Protein AF-A0AAD7DHT8-F1 (afdb_monomer_lite)

Secondary structure (DSSP, 8-state):
-PPP------SS-TT-SSPPPHHHHHHHHHHHHH-GGGT-TTEEEEEEEEE-SSEEEEEEEETTEEEEEEEEEETTTEEEEEETTS-EEEEE----

Structure (mmCIF, N/CA/C/O backbone):
data_AF-A0AAD7DHT8-F1
#
_entry.id   AF-A0AAD7DHT8-F1
#
loop_
_atom_site.group_PDB
_atom_site.id
_atom_site.type_symbol
_atom_site.label_atom_id
_atom_site.label_alt_id
_atom_site.label_comp_id
_atom_site.label_asym_id
_atom_site.label_entity_id
_atom_site.label_seq_id
_atom_site.pdbx_PDB_ins_code
_atom_site.Cartn_x
_atom_site.Cartn_y
_atom_site.Cartn_z
_atom_site.occupancy
_atom_site.B_iso_or_equiv
_atom_site.auth_seq_id
_atom_site.auth_comp_id
_atom_site.auth_asym_id
_atom_site.auth_atom_id
_atom_site.pdbx_PDB_model_num
ATOM 1 N N . MET A 1 1 ? -0.137 -23.507 -10.113 1.00 45.16 1 MET A N 1
ATOM 2 C CA . MET A 1 1 ? -1.368 -22.971 -9.493 1.00 45.16 1 MET A CA 1
ATOM 3 C C . MET A 1 1 ? -0.955 -21.846 -8.564 1.00 45.16 1 MET A C 1
ATOM 5 O O . MET A 1 1 ? -0.076 -22.076 -7.745 1.00 45.16 1 MET A O 1
ATOM 9 N N . GLY A 1 2 ? -1.491 -20.638 -8.742 1.00 66.50 2 GLY A N 1
ATOM 10 C CA . GLY A 1 2 ? -1.240 -19.529 -7.818 1.00 66.50 2 GLY A CA 1
ATOM 11 C C . GLY A 1 2 ? -2.079 -19.718 -6.559 1.00 66.50 2 GLY A C 1
ATOM 12 O O . GLY A 1 2 ? -3.285 -19.933 -6.659 1.00 66.50 2 GLY A O 1
ATOM 13 N N . HIS A 1 3 ? -1.449 -19.700 -5.389 1.00 81.69 3 HIS A N 1
ATOM 14 C CA . HIS A 1 3 ? -2.162 -19.729 -4.116 1.00 81.69 3 HIS A CA 1
ATOM 15 C C . HIS A 1 3 ? -2.526 -18.298 -3.716 1.00 81.69 3 HIS A C 1
ATOM 17 O O . HIS A 1 3 ? -1.682 -17.407 -3.794 1.00 81.69 3 HIS A O 1
ATOM 23 N N . SER A 1 4 ? -3.771 -18.086 -3.289 1.00 88.25 4 SER A N 1
ATOM 24 C CA . SER A 1 4 ? -4.202 -16.834 -2.664 1.00 88.25 4 SER A CA 1
ATOM 25 C C . SER A 1 4 ? -4.172 -16.999 -1.148 1.00 88.25 4 SER A C 1
ATOM 27 O O . SER A 1 4 ? -4.624 -18.022 -0.629 1.00 88.25 4 SER A O 1
ATOM 29 N N . PHE A 1 5 ? -3.632 -16.005 -0.446 1.00 93.69 5 PHE A N 1
ATOM 30 C CA . PHE A 1 5 ? -3.539 -15.988 1.010 1.00 93.69 5 PHE A CA 1
ATOM 31 C C . PHE A 1 5 ? -4.150 -14.699 1.547 1.00 93.69 5 PHE A C 1
ATOM 33 O O . PHE A 1 5 ? -3.913 -13.621 1.006 1.00 93.69 5 PHE A O 1
ATOM 40 N N . ALA A 1 6 ? -4.897 -14.810 2.643 1.00 94.56 6 ALA A N 1
ATOM 41 C CA . ALA A 1 6 ? -5.475 -13.677 3.349 1.00 94.56 6 ALA A CA 1
ATOM 42 C C . ALA A 1 6 ? -5.234 -13.824 4.853 1.00 94.56 6 ALA A C 1
ATOM 44 O O . ALA A 1 6 ? -5.281 -14.927 5.399 1.00 94.56 6 ALA A O 1
ATOM 45 N N . ILE A 1 7 ? -4.973 -12.703 5.521 1.00 94.94 7 ILE A N 1
ATOM 46 C CA . ILE A 1 7 ? -4.812 -12.633 6.972 1.00 94.94 7 ILE A CA 1
ATOM 47 C C . ILE A 1 7 ? -5.441 -11.343 7.490 1.00 94.94 7 ILE A C 1
ATOM 49 O O . ILE A 1 7 ? -5.306 -10.282 6.883 1.00 94.94 7 ILE A O 1
ATOM 53 N N . THR A 1 8 ? -6.096 -11.432 8.644 1.00 95.00 8 THR A N 1
ATOM 54 C CA . THR A 1 8 ? -6.701 -10.291 9.333 1.00 95.00 8 THR A CA 1
ATOM 55 C C . THR A 1 8 ? -6.178 -10.235 10.759 1.00 95.00 8 THR A C 1
ATOM 57 O O . THR A 1 8 ? -6.000 -11.266 11.408 1.00 95.00 8 THR A O 1
ATOM 60 N N . ARG A 1 9 ? -5.914 -9.024 11.257 1.00 94.06 9 ARG A N 1
ATOM 61 C CA . ARG A 1 9 ? -5.510 -8.779 12.645 1.00 94.06 9 ARG A CA 1
ATOM 62 C C . ARG A 1 9 ? -6.155 -7.492 13.164 1.00 94.06 9 ARG A C 1
ATOM 64 O O . ARG A 1 9 ? -6.313 -6.560 12.376 1.00 94.06 9 ARG A O 1
ATOM 71 N N . PRO A 1 10 ? -6.478 -7.404 14.468 1.00 95.06 10 PRO A 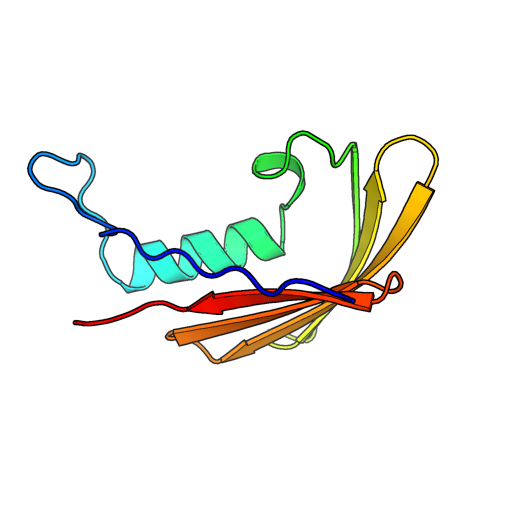N 1
ATOM 72 C CA . PRO A 1 10 ? -6.921 -6.152 15.070 1.00 95.06 10 PRO A CA 1
ATOM 73 C C . PRO A 1 10 ? -5.842 -5.076 14.935 1.00 95.06 10 PRO A C 1
ATOM 75 O O . PRO A 1 10 ? -4.675 -5.340 15.224 1.00 95.06 10 PRO A O 1
ATOM 78 N N . VAL A 1 11 ? -6.240 -3.867 14.537 1.00 94.88 11 VAL A N 1
ATOM 79 C CA . VAL A 1 11 ? -5.341 -2.700 14.472 1.00 94.88 11 VAL A CA 1
ATOM 80 C C . VAL A 1 11 ? -4.933 -2.264 15.879 1.00 94.88 11 VAL A C 1
ATOM 82 O O . VAL A 1 11 ? -3.759 -2.023 16.135 1.00 94.88 11 VAL A O 1
ATOM 85 N N . ASN A 1 12 ? -5.899 -2.241 16.801 1.00 95.38 12 ASN A N 1
ATOM 86 C CA . ASN A 1 12 ? -5.700 -1.941 18.216 1.00 95.38 12 ASN A CA 1
ATOM 87 C C . ASN A 1 12 ? -5.991 -3.201 19.055 1.00 95.38 12 ASN A C 1
ATOM 89 O O . ASN A 1 12 ? -7.083 -3.319 19.614 1.00 95.38 12 ASN A O 1
ATOM 93 N N . PRO A 1 13 ? -5.078 -4.191 19.117 1.00 95.31 13 PRO A N 1
ATOM 94 C CA . PRO A 1 13 ? -5.247 -5.320 20.027 1.00 95.31 13 PRO A CA 1
ATOM 95 C C . PRO A 1 13 ? -5.227 -4.849 21.492 1.00 95.31 13 PRO A C 1
ATOM 97 O O . PRO A 1 13 ? -4.764 -3.750 21.801 1.00 95.31 13 PRO A O 1
ATOM 100 N N . SER A 1 14 ? -5.711 -5.691 22.410 1.00 96.06 14 SER A N 1
ATOM 101 C CA . SER A 1 14 ? -5.728 -5.375 23.845 1.00 96.06 14 SER A CA 1
ATOM 102 C C . SER A 1 14 ? -4.339 -4.953 24.340 1.00 96.06 14 SER A C 1
ATOM 104 O O . SER A 1 14 ? -3.372 -5.696 24.180 1.00 96.06 14 SER A O 1
ATOM 106 N N . GLY A 1 15 ? -4.250 -3.766 24.946 1.00 95.94 15 GLY A N 1
ATOM 107 C CA . GLY A 1 15 ? -3.003 -3.203 25.477 1.00 95.94 15 GLY A CA 1
ATOM 108 C C . GLY A 1 15 ? -2.104 -2.491 24.456 1.00 95.94 15 GLY A C 1
ATOM 109 O O . GLY A 1 15 ? -1.004 -2.083 24.822 1.00 95.94 15 GLY A O 1
ATOM 110 N N . ALA A 1 16 ? -2.531 -2.324 23.199 1.00 96.00 16 ALA A N 1
ATOM 111 C CA . ALA A 1 16 ? -1.741 -1.613 22.194 1.00 96.00 16 ALA A CA 1
ATOM 112 C C . ALA A 1 16 ? -1.584 -0.120 22.519 1.00 96.00 16 ALA A C 1
ATOM 114 O O . ALA A 1 16 ? -2.552 0.556 22.870 1.00 96.00 16 ALA A O 1
ATOM 115 N N . LEU A 1 17 ? -0.365 0.398 22.341 1.00 95.12 17 LEU A N 1
ATOM 116 C CA . LEU A 1 17 ? -0.047 1.820 22.437 1.00 95.12 17 LEU A CA 1
ATOM 117 C C . LEU A 1 17 ? 0.901 2.223 21.288 1.00 95.12 17 LEU A C 1
ATOM 119 O O . LEU A 1 17 ? 1.892 1.526 21.065 1.00 95.12 17 LEU A O 1
ATOM 123 N N . PRO A 1 18 ? 0.638 3.340 20.579 1.00 95.31 18 PRO A N 1
ATOM 124 C CA . PRO A 1 18 ? -0.553 4.186 20.694 1.00 95.31 18 PRO A CA 1
ATOM 125 C C . PRO A 1 18 ? -1.810 3.503 20.127 1.00 95.31 18 PRO A C 1
ATOM 127 O O . PRO A 1 18 ? -1.721 2.660 19.238 1.00 95.31 18 PRO A O 1
ATOM 130 N N . VAL A 1 19 ? -2.986 3.908 20.615 1.00 96.75 19 VAL A N 1
ATOM 131 C CA . VAL A 1 19 ? -4.270 3.534 20.003 1.00 96.75 19 VAL A CA 1
ATOM 132 C C . VAL A 1 19 ? -4.479 4.396 18.762 1.00 96.75 19 VAL A C 1
ATOM 134 O O . VAL A 1 19 ? -4.525 5.624 18.856 1.00 96.75 19 VAL A O 1
ATOM 137 N N . LEU A 1 20 ? -4.594 3.760 17.598 1.00 96.31 20 LEU A N 1
ATOM 138 C CA . LEU A 1 20 ? -4.792 4.448 16.327 1.00 96.31 20 LEU A CA 1
ATOM 139 C C . LEU A 1 20 ? -6.277 4.718 16.077 1.00 96.31 20 LEU A C 1
ATOM 141 O O . LEU A 1 20 ? -7.106 3.814 16.180 1.00 96.31 20 LEU A O 1
ATOM 145 N N . ARG A 1 21 ? -6.603 5.953 15.689 1.00 95.38 21 ARG A N 1
ATOM 146 C CA . ARG A 1 21 ? -7.891 6.300 15.071 1.00 95.38 21 ARG A CA 1
ATOM 147 C C . ARG A 1 21 ? -7.919 5.835 13.614 1.00 95.38 21 ARG A C 1
ATOM 149 O O . ARG A 1 21 ? -6.871 5.743 12.976 1.00 95.38 21 ARG A O 1
ATOM 156 N N . GLU A 1 22 ? -9.110 5.635 13.061 1.00 93.56 22 GLU A N 1
ATOM 157 C CA . GLU A 1 22 ? -9.307 5.207 11.665 1.00 93.56 22 GLU A CA 1
ATOM 158 C C . GLU A 1 22 ? -8.582 6.115 10.662 1.00 93.56 22 GLU A C 1
ATOM 160 O O . GLU A 1 22 ? -7.838 5.644 9.806 1.00 93.56 22 GLU A O 1
ATOM 165 N N . GLU A 1 23 ? -8.698 7.433 10.834 1.00 94.06 23 GLU A N 1
ATOM 166 C CA . GLU A 1 23 ? -7.997 8.412 9.997 1.00 94.06 23 GLU A CA 1
ATOM 167 C C . GLU A 1 23 ? -6.470 8.269 10.060 1.00 94.06 23 GLU A C 1
ATOM 169 O O . GLU A 1 23 ? -5.775 8.507 9.074 1.00 94.06 23 GLU A O 1
ATOM 174 N N . GLN A 1 24 ? -5.924 7.908 11.226 1.00 96.25 24 GLN A N 1
ATOM 175 C CA . GLN A 1 24 ? -4.482 7.722 11.400 1.0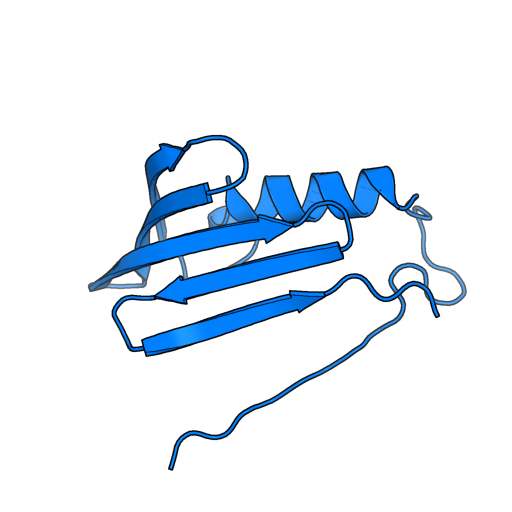0 96.25 24 GLN A CA 1
ATOM 176 C C . GLN A 1 24 ? -4.019 6.433 10.727 1.00 96.25 24 GLN A C 1
ATOM 178 O O . GLN A 1 24 ? -2.967 6.425 10.091 1.00 96.25 24 GLN A O 1
ATOM 183 N N . LEU A 1 25 ? -4.816 5.367 10.834 1.00 95.38 25 LEU A N 1
ATOM 184 C CA . LEU A 1 25 ? -4.566 4.120 10.124 1.00 95.38 25 LEU A CA 1
ATOM 185 C C . LEU A 1 25 ? -4.551 4.351 8.610 1.00 95.38 25 LEU A C 1
ATOM 187 O O . LEU A 1 25 ? -3.596 3.949 7.947 1.00 95.38 25 LEU A O 1
ATOM 191 N N . TRP A 1 26 ? -5.566 5.038 8.078 1.00 94.50 26 TRP A N 1
ATOM 192 C CA . TRP A 1 26 ? -5.653 5.321 6.647 1.00 94.50 26 TRP A CA 1
ATOM 193 C C . TRP A 1 26 ? -4.466 6.157 6.156 1.00 94.50 26 TRP A C 1
ATOM 195 O O . TRP A 1 26 ? -3.787 5.764 5.208 1.00 94.50 26 TRP A O 1
ATOM 205 N N . LYS A 1 27 ? -4.116 7.232 6.875 1.00 94.94 27 LYS A N 1
ATOM 206 C CA . LYS A 1 27 ? -2.909 8.026 6.587 1.00 94.94 27 LYS A CA 1
ATOM 207 C C . LYS A 1 27 ? -1.635 7.178 6.605 1.00 94.94 27 LYS A C 1
ATOM 209 O O . LYS A 1 27 ? -0.737 7.403 5.798 1.00 94.94 27 LYS A O 1
ATOM 214 N N . GLY A 1 28 ? -1.547 6.192 7.499 1.00 94.81 28 GLY A N 1
ATOM 215 C CA . GLY A 1 28 ? -0.441 5.235 7.535 1.00 94.81 28 GLY A CA 1
ATOM 216 C C . GLY A 1 28 ? -0.372 4.348 6.288 1.00 94.81 28 GLY A C 1
ATOM 217 O O . GLY A 1 28 ? 0.717 4.121 5.760 1.00 94.81 28 GLY A O 1
ATOM 218 N N . LEU A 1 29 ? -1.517 3.885 5.780 1.00 94.38 29 LEU A N 1
ATOM 219 C CA . LEU A 1 29 ? -1.593 3.106 4.539 1.00 94.38 29 LEU A CA 1
ATOM 220 C C . LEU A 1 29 ? -1.205 3.946 3.315 1.00 94.38 29 LEU A C 1
ATOM 222 O O . LEU A 1 29 ? -0.402 3.494 2.499 1.00 94.38 29 LEU A O 1
ATOM 226 N N . GLU A 1 30 ? -1.689 5.183 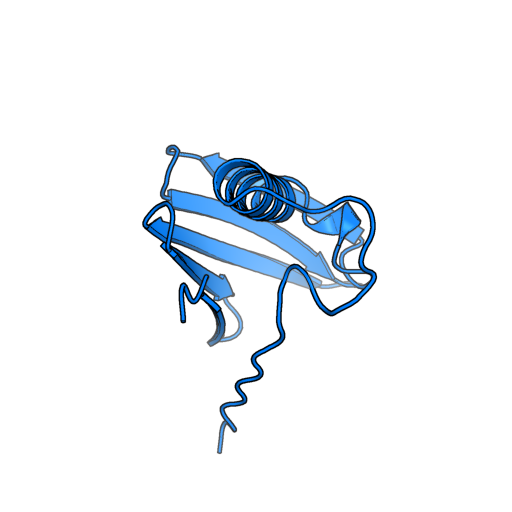3.219 1.00 94.12 30 GLU A N 1
ATOM 227 C CA . GLU A 1 30 ? -1.284 6.129 2.169 1.00 94.12 30 GLU A CA 1
ATOM 228 C C . GLU A 1 30 ? 0.213 6.453 2.239 1.00 94.12 30 GLU A C 1
ATOM 230 O O . GLU A 1 30 ? 0.895 6.522 1.213 1.00 94.12 30 GLU A O 1
ATOM 235 N N . TYR A 1 31 ? 0.750 6.614 3.451 1.00 95.12 31 TYR A N 1
ATOM 236 C CA . TYR A 1 31 ? 2.175 6.840 3.654 1.00 95.12 31 TYR A CA 1
ATOM 237 C C . TYR A 1 31 ? 3.004 5.624 3.231 1.00 95.12 31 TYR A C 1
ATOM 239 O O . TYR A 1 31 ? 4.016 5.793 2.553 1.00 95.12 31 TYR A O 1
ATOM 247 N N . LYS A 1 32 ? 2.563 4.401 3.557 1.00 94.31 32 LYS A N 1
ATOM 248 C CA . LYS A 1 32 ? 3.190 3.156 3.088 1.00 94.31 32 LYS A CA 1
ATOM 249 C C . LYS A 1 32 ? 3.180 3.058 1.565 1.00 94.31 32 LYS A C 1
ATOM 251 O O . LYS A 1 32 ? 4.182 2.646 0.983 1.00 94.31 32 LYS A O 1
ATOM 256 N N . LEU A 1 33 ? 2.083 3.453 0.918 1.00 93.00 33 LEU A N 1
ATOM 257 C CA . LEU A 1 33 ? 1.994 3.468 -0.540 1.00 93.00 33 LEU A CA 1
ATOM 258 C C . LEU A 1 33 ? 3.013 4.432 -1.161 1.00 93.00 33 LEU A C 1
ATOM 260 O O . LEU A 1 33 ? 3.659 4.098 -2.146 1.00 93.00 33 LEU A O 1
ATOM 264 N N . ARG A 1 34 ? 3.221 5.609 -0.570 1.00 93.06 34 ARG A N 1
ATOM 265 C CA . ARG A 1 34 ? 4.169 6.599 -1.109 1.00 93.06 34 ARG A CA 1
ATOM 266 C C . ARG A 1 34 ? 5.621 6.369 -0.681 1.00 93.06 34 ARG A C 1
ATOM 268 O O . ARG A 1 34 ? 6.529 6.844 -1.353 1.00 93.06 34 ARG A O 1
ATOM 275 N N . ASN A 1 35 ? 5.850 5.608 0.390 1.00 94.69 35 ASN A N 1
ATOM 276 C CA . ASN A 1 35 ? 7.171 5.383 0.989 1.00 94.69 35 ASN A CA 1
ATOM 277 C C . ASN A 1 35 ? 7.433 3.890 1.256 1.00 94.69 35 ASN A C 1
ATOM 279 O O . ASN A 1 35 ? 7.713 3.501 2.392 1.00 94.69 35 ASN A O 1
ATOM 283 N N . PRO A 1 36 ? 7.343 3.013 0.246 1.00 94.94 36 PRO A N 1
ATOM 284 C CA . PRO A 1 36 ? 7.340 1.566 0.466 1.00 94.94 36 PRO A CA 1
ATOM 285 C C . PRO A 1 36 ? 8.662 1.023 1.022 1.00 94.94 36 PRO A C 1
ATOM 287 O O . PRO A 1 36 ? 8.657 0.017 1.729 1.00 94.94 36 PRO A O 1
ATOM 290 N N . THR A 1 37 ? 9.784 1.699 0.761 1.00 95.94 37 THR A N 1
ATOM 291 C CA . THR A 1 37 ? 11.115 1.326 1.266 1.00 95.94 37 THR A CA 1
ATOM 292 C C . THR A 1 37 ? 11.206 1.398 2.793 1.00 95.94 37 THR A C 1
ATOM 294 O O . THR A 1 37 ? 12.017 0.698 3.387 1.00 95.94 37 THR A O 1
ATOM 297 N N . ALA A 1 38 ? 10.336 2.172 3.451 1.00 95.94 38 ALA A N 1
ATOM 298 C CA . ALA A 1 38 ? 10.245 2.211 4.911 1.00 95.94 38 ALA A CA 1
ATOM 299 C C . ALA A 1 38 ? 9.512 0.993 5.512 1.00 95.94 38 ALA A C 1
ATOM 301 O O . ALA A 1 38 ? 9.571 0.784 6.721 1.00 95.94 38 ALA A O 1
ATOM 302 N N . PHE A 1 39 ? 8.812 0.198 4.693 1.00 94.56 39 PHE A N 1
ATOM 303 C CA . PHE A 1 39 ? 7.927 -0.882 5.156 1.00 94.56 39 PHE A CA 1
ATOM 304 C C . PHE A 1 39 ? 8.256 -2.258 4.578 1.00 94.56 39 PHE A C 1
ATOM 306 O O . PHE A 1 39 ? 7.879 -3.270 5.165 1.00 94.56 39 PHE A O 1
ATOM 313 N N . VAL A 1 40 ? 8.920 -2.319 3.426 1.00 92.62 40 VAL A N 1
ATOM 314 C CA . VAL A 1 40 ? 9.242 -3.571 2.738 1.00 92.62 40 VAL A CA 1
ATOM 315 C C . VAL A 1 40 ? 10.755 -3.686 2.645 1.00 92.62 40 VAL A C 1
ATOM 317 O O . VAL A 1 40 ? 11.378 -3.100 1.768 1.00 92.62 40 VAL A O 1
ATOM 320 N N . ALA A 1 41 ? 11.346 -4.476 3.541 1.00 94.31 41 ALA A N 1
ATOM 321 C CA . ALA A 1 41 ? 12.800 -4.592 3.687 1.00 94.31 41 ALA A CA 1
ATOM 322 C C . ALA A 1 41 ? 13.539 -5.033 2.407 1.00 94.31 41 ALA A C 1
ATOM 324 O O . ALA A 1 41 ? 14.724 -4.760 2.253 1.00 94.31 41 ALA A O 1
ATOM 325 N N . MET A 1 42 ? 12.854 -5.717 1.487 1.00 94.00 42 MET A N 1
ATOM 326 C CA . MET A 1 42 ? 13.434 -6.154 0.214 1.00 94.00 42 MET A CA 1
ATOM 327 C C . MET A 1 42 ? 13.497 -5.057 -0.860 1.00 94.00 42 MET A C 1
ATOM 329 O O . MET A 1 42 ? 14.164 -5.256 -1.876 1.00 94.00 42 MET A O 1
ATOM 333 N N . LEU A 1 43 ? 12.790 -3.937 -0.678 1.00 95.56 43 LEU A N 1
ATOM 334 C CA . LEU A 1 43 ? 12.804 -2.827 -1.627 1.00 95.56 43 LEU A CA 1
ATOM 335 C C . LEU A 1 43 ? 14.001 -1.918 -1.362 1.00 95.56 43 LEU A C 1
ATOM 337 O O . LEU A 1 43 ? 14.105 -1.314 -0.298 1.00 95.56 43 LEU A O 1
ATOM 341 N N . SER A 1 44 ? 14.875 -1.775 -2.358 1.00 96.19 44 SER A N 1
ATOM 342 C CA . SER A 1 44 ? 16.030 -0.873 -2.298 1.00 96.19 44 SER A CA 1
ATOM 343 C C . SER A 1 44 ? 15.727 0.515 -2.863 1.00 96.19 44 SER A C 1
ATOM 345 O O . SER A 1 44 ? 16.360 1.488 -2.460 1.00 96.19 44 SER A O 1
ATOM 347 N N . ALA A 1 45 ? 14.754 0.629 -3.772 1.00 96.62 45 ALA A N 1
ATOM 348 C CA . ALA A 1 45 ? 14.331 1.905 -4.336 1.00 96.62 45 ALA A CA 1
ATOM 349 C C . ALA A 1 45 ? 12.848 1.903 -4.726 1.00 96.62 45 ALA A C 1
ATOM 351 O O . ALA A 1 45 ? 12.263 0.862 -5.031 1.00 96.62 45 ALA A O 1
ATOM 352 N N . SER A 1 46 ? 12.266 3.101 -4.736 1.00 97.00 46 SER A N 1
ATOM 353 C CA . SER A 1 46 ? 10.924 3.380 -5.238 1.00 97.00 46 SER A CA 1
ATOM 354 C C . SER A 1 46 ? 10.941 4.719 -5.956 1.00 97.00 46 SER A C 1
ATOM 356 O O . SER A 1 46 ? 11.417 5.710 -5.401 1.00 97.00 46 SER A O 1
ATOM 358 N N . LYS A 1 47 ? 10.402 4.756 -7.170 1.00 97.00 47 LYS A N 1
ATOM 359 C CA . LYS A 1 47 ? 10.297 5.968 -7.976 1.00 97.00 47 LYS A CA 1
ATOM 360 C C . LYS A 1 47 ? 8.870 6.124 -8.476 1.00 97.00 47 LYS A C 1
ATOM 362 O O . LYS A 1 47 ? 8.385 5.316 -9.263 1.00 97.00 47 LYS A O 1
ATOM 367 N N . THR A 1 48 ? 8.206 7.181 -8.033 1.00 97.25 48 THR A N 1
ATOM 368 C CA . THR A 1 48 ? 6.882 7.552 -8.536 1.00 97.25 48 THR A CA 1
ATOM 369 C C . THR A 1 48 ? 6.987 8.001 -9.988 1.00 97.25 48 THR A C 1
ATOM 371 O O . THR A 1 48 ? 7.816 8.853 -10.308 1.00 97.25 48 THR A O 1
ATOM 374 N N . ILE A 1 49 ? 6.143 7.440 -10.852 1.00 97.50 49 ILE A N 1
ATOM 375 C CA . ILE A 1 49 ? 6.032 7.841 -12.259 1.00 97.50 49 ILE A CA 1
ATOM 376 C C . ILE A 1 49 ? 4.818 8.751 -12.438 1.00 97.50 49 ILE A C 1
ATOM 378 O O . ILE A 1 49 ? 4.936 9.826 -13.019 1.00 97.50 49 ILE A O 1
ATOM 382 N N . VAL A 1 50 ? 3.669 8.347 -11.887 1.00 97.19 50 VAL A N 1
ATOM 383 C CA . VAL A 1 50 ? 2.417 9.116 -11.901 1.00 97.19 50 VAL A CA 1
ATOM 384 C C . VAL A 1 50 ? 1.727 8.971 -10.545 1.00 97.19 50 VAL A C 1
ATOM 386 O O . VAL A 1 50 ? 1.647 7.865 -10.016 1.00 97.19 50 VAL A O 1
ATOM 389 N N . ASP A 1 51 ? 1.206 10.068 -9.995 1.00 96.00 51 ASP A N 1
ATOM 390 C CA . ASP A 1 51 ? 0.336 10.081 -8.811 1.00 96.00 51 ASP A CA 1
ATOM 391 C C . ASP A 1 51 ? -0.850 11.011 -9.102 1.00 96.00 51 ASP A C 1
ATOM 393 O O . ASP A 1 51 ? -0.682 12.221 -9.240 1.00 96.00 51 ASP A O 1
ATOM 397 N N . ASN A 1 52 ? -2.042 10.428 -9.229 1.00 95.25 52 ASN A N 1
ATOM 398 C CA . ASN A 1 52 ? -3.306 11.134 -9.447 1.00 95.25 52 ASN A CA 1
ATOM 399 C C . ASN A 1 52 ? -4.150 11.178 -8.160 1.00 95.25 52 ASN A C 1
ATOM 401 O O . ASN A 1 52 ? -5.378 11.233 -8.207 1.00 95.25 52 ASN A O 1
ATOM 405 N N . GLY A 1 53 ? -3.508 11.098 -6.994 1.00 92.75 53 GLY A N 1
ATOM 406 C CA . GLY A 1 53 ? -4.157 11.090 -5.689 1.00 92.75 53 GLY A CA 1
ATOM 407 C C . GLY A 1 53 ? -4.551 9.682 -5.258 1.00 92.75 53 GLY A C 1
ATOM 408 O O . GLY A 1 53 ? -3.907 9.110 -4.375 1.00 92.75 53 GLY A O 1
ATOM 409 N N . ASN A 1 54 ? -5.607 9.129 -5.864 1.00 93.62 54 ASN A N 1
ATOM 410 C CA . ASN A 1 54 ? -6.115 7.797 -5.521 1.00 93.62 54 ASN A CA 1
ATOM 411 C C . ASN A 1 54 ? -5.537 6.683 -6.403 1.00 93.62 54 ASN A C 1
ATOM 413 O O . ASN A 1 54 ? -5.562 5.533 -5.985 1.00 93.62 54 ASN A O 1
ATOM 417 N N . LYS A 1 55 ? -5.007 7.008 -7.588 1.00 96.56 55 LYS A N 1
ATOM 418 C CA . LYS A 1 55 ? -4.311 6.068 -8.474 1.00 96.56 55 LYS A CA 1
ATOM 419 C C . LYS A 1 55 ? -2.851 6.477 -8.645 1.00 96.56 55 LYS A C 1
ATOM 421 O O . LYS A 1 55 ? -2.572 7.638 -8.946 1.00 96.56 55 LYS A O 1
ATOM 426 N N . MET A 1 56 ? -1.928 5.533 -8.494 1.00 97.25 56 MET A N 1
ATOM 427 C CA . MET A 1 56 ? -0.489 5.785 -8.585 1.00 97.25 56 MET A CA 1
ATOM 428 C C . MET A 1 56 ? 0.212 4.663 -9.350 1.00 97.25 56 MET A C 1
ATOM 430 O O . MET A 1 56 ? -0.064 3.485 -9.131 1.00 97.25 56 MET A O 1
ATOM 434 N N . THR A 1 57 ? 1.158 5.045 -10.205 1.00 97.88 57 THR A N 1
ATOM 435 C CA . THR A 1 57 ? 2.064 4.133 -10.908 1.00 97.88 57 THR A CA 1
ATOM 436 C C . THR A 1 57 ? 3.495 4.430 -10.481 1.00 97.88 57 THR A C 1
ATOM 438 O O . THR A 1 57 ? 3.932 5.588 -10.484 1.00 97.88 57 THR A O 1
ATOM 441 N N . ARG A 1 58 ? 4.247 3.390 -10.120 1.00 97.19 58 ARG A N 1
ATOM 442 C CA . ARG A 1 58 ? 5.630 3.509 -9.640 1.00 97.19 58 ARG A CA 1
ATOM 443 C C . ARG A 1 58 ? 6.529 2.401 -10.165 1.00 97.19 58 ARG A C 1
ATOM 445 O O . ARG A 1 58 ? 6.063 1.324 -10.519 1.00 97.19 58 ARG A O 1
ATOM 452 N N . GLU A 1 59 ? 7.826 2.672 -10.159 1.00 97.94 59 GLU A N 1
ATOM 453 C CA . GLU A 1 59 ? 8.874 1.670 -10.323 1.00 97.94 59 GLU A CA 1
ATOM 454 C C . GLU A 1 59 ? 9.421 1.272 -8.951 1.00 97.94 59 GLU A C 1
ATOM 456 O O . GLU A 1 59 ? 9.736 2.128 -8.120 1.00 97.94 59 GLU A O 1
ATOM 461 N N . LEU A 1 60 ? 9.543 -0.032 -8.723 1.00 97.38 60 LEU A N 1
ATOM 462 C CA . LEU A 1 60 ? 10.046 -0.641 -7.499 1.00 97.38 60 LEU A CA 1
ATOM 463 C C . LEU A 1 60 ? 11.271 -1.492 -7.813 1.00 97.38 60 LEU A C 1
ATOM 465 O O . LEU A 1 60 ? 11.205 -2.359 -8.681 1.00 97.38 60 LEU A O 1
ATOM 469 N N . THR A 1 61 ? 12.365 -1.292 -7.079 1.00 97.00 61 THR A N 1
ATOM 470 C CA . THR A 1 61 ? 13.590 -2.088 -7.249 1.00 97.00 61 THR A CA 1
ATOM 471 C C . THR A 1 61 ? 13.763 -3.063 -6.092 1.00 97.00 61 THR A C 1
ATOM 473 O O . THR A 1 61 ? 13.811 -2.657 -4.929 1.00 97.00 61 THR A O 1
ATOM 476 N N . MET A 1 62 ? 13.880 -4.352 -6.418 1.00 94.25 62 MET A N 1
ATOM 477 C CA . MET A 1 62 ? 14.130 -5.450 -5.479 1.00 94.25 62 MET A CA 1
ATOM 478 C C . MET A 1 62 ? 15.341 -6.248 -5.965 1.00 94.25 62 MET A C 1
ATOM 480 O O . MET A 1 62 ? 15.272 -6.974 -6.961 1.00 94.25 62 MET A O 1
ATOM 484 N N . GLY A 1 63 ? 16.470 -6.113 -5.266 1.00 92.19 63 GLY A N 1
ATOM 485 C CA . GLY A 1 63 ? 17.736 -6.694 -5.715 1.00 92.19 63 GLY A CA 1
ATOM 486 C C . GLY A 1 63 ? 18.138 -6.149 -7.098 1.00 92.19 63 GLY A C 1
ATOM 487 O O . GLY A 1 63 ? 18.182 -4.930 -7.256 1.00 92.19 63 GLY A O 1
ATOM 488 N N . PRO A 1 64 ? 18.430 -7.008 -8.095 1.00 94.50 64 PRO A N 1
ATOM 489 C CA . PRO A 1 64 ? 18.825 -6.570 -9.436 1.00 94.50 64 PRO A CA 1
ATOM 490 C C . PRO A 1 64 ? 17.641 -6.217 -10.352 1.00 94.50 64 PRO A C 1
ATOM 492 O O . PRO A 1 64 ? 17.864 -5.801 -11.485 1.00 94.50 64 PRO A O 1
ATOM 495 N N . ASN A 1 65 ? 16.398 -6.421 -9.903 1.00 95.88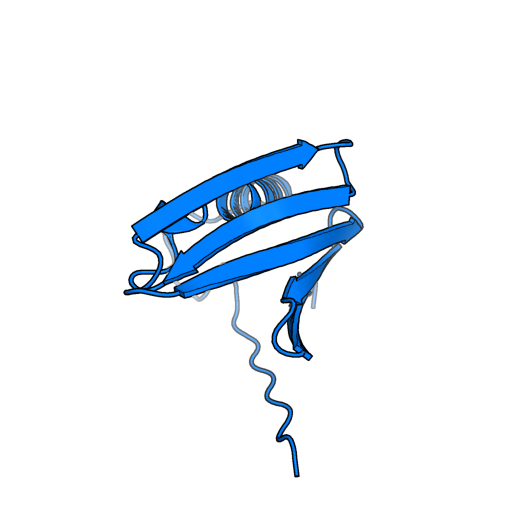 65 ASN A N 1
ATOM 496 C CA . ASN A 1 65 ? 15.214 -6.306 -10.750 1.00 95.88 65 ASN A CA 1
ATOM 497 C C . ASN A 1 65 ? 14.414 -5.045 -10.427 1.00 95.88 65 ASN A C 1
ATOM 499 O O . ASN A 1 65 ? 14.242 -4.698 -9.256 1.00 95.88 65 ASN A O 1
ATOM 503 N N . THR A 1 66 ? 13.857 -4.426 -11.465 1.00 97.06 66 THR A N 1
ATOM 504 C CA . THR A 1 66 ? 12.901 -3.321 -11.350 1.00 97.06 66 THR A CA 1
ATOM 505 C C . THR A 1 66 ? 11.565 -3.740 -11.949 1.00 97.06 66 THR A C 1
ATOM 507 O O . THR A 1 66 ? 11.515 -4.332 -13.025 1.00 97.06 66 T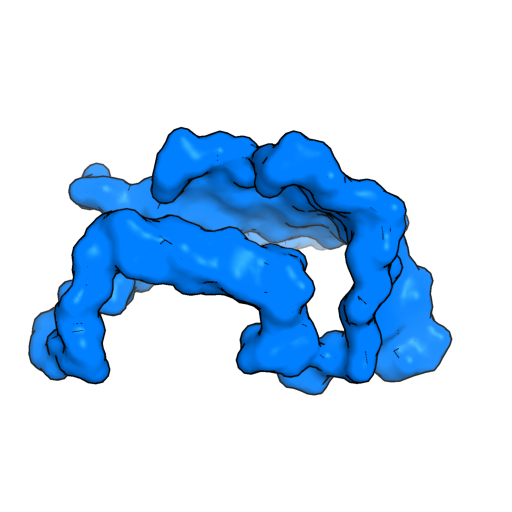HR A O 1
ATOM 510 N N . PHE A 1 67 ? 10.486 -3.432 -11.239 1.00 96.69 67 PHE A N 1
ATOM 511 C CA . PHE A 1 67 ? 9.117 -3.774 -11.607 1.00 96.69 67 PHE A CA 1
ATOM 512 C C . PHE A 1 67 ? 8.253 -2.523 -11.610 1.00 96.69 67 PHE A C 1
ATOM 514 O O . PHE A 1 67 ? 8.487 -1.605 -10.824 1.00 96.69 67 PHE A O 1
ATOM 521 N N . THR A 1 68 ? 7.225 -2.512 -12.448 1.00 98.00 68 THR A N 1
ATOM 522 C CA . THR A 1 68 ? 6.178 -1.493 -12.380 1.00 98.00 68 THR A CA 1
ATOM 523 C C . THR A 1 68 ? 5.082 -1.987 -11.451 1.00 98.00 68 THR A C 1
ATOM 525 O O . THR A 1 68 ? 4.709 -3.158 -11.506 1.00 98.00 68 THR A O 1
ATOM 528 N N . GLU A 1 69 ? 4.572 -1.104 -10.603 1.00 97.81 69 GLU A N 1
ATOM 529 C CA . GLU A 1 69 ? 3.381 -1.342 -9.800 1.00 97.81 69 GLU A CA 1
ATOM 530 C C . GLU A 1 69 ? 2.335 -0.270 -10.111 1.00 97.81 69 GLU A C 1
ATOM 532 O O . GLU A 1 69 ? 2.647 0.926 -10.116 1.00 97.81 69 GLU A O 1
ATOM 537 N N . GLU A 1 70 ? 1.102 -0.703 -10.351 1.00 98.06 70 GLU A N 1
ATOM 538 C CA . GLU A 1 70 ? -0.082 0.148 -10.357 1.00 98.06 70 GLU A CA 1
ATOM 539 C C . GLU A 1 70 ? -0.859 -0.049 -9.062 1.00 98.06 70 GLU A C 1
ATOM 541 O O . GLU A 1 70 ? -1.032 -1.166 -8.579 1.00 98.06 70 GLU A O 1
ATOM 546 N N . SER A 1 71 ? -1.342 1.046 -8.492 1.00 97.62 71 SER A N 1
ATOM 547 C CA . SER A 1 71 ? -2.090 1.022 -7.244 1.00 97.62 71 SER A CA 1
ATOM 548 C C . SER A 1 71 ? -3.298 1.935 -7.304 1.00 97.62 71 SER A C 1
ATOM 550 O O . SER A 1 71 ? -3.265 2.980 -7.958 1.00 97.62 71 SER A O 1
ATOM 552 N N . GLU A 1 72 ? -4.358 1.537 -6.608 1.00 97.31 72 GLU A N 1
ATOM 553 C CA . GLU A 1 72 ? -5.606 2.286 -6.543 1.00 97.31 72 GLU A CA 1
ATOM 554 C C . GLU A 1 72 ? -6.234 2.196 -5.149 1.00 97.31 72 GLU A C 1
ATOM 556 O O . GLU A 1 72 ? -6.444 1.112 -4.601 1.00 97.31 72 GLU A O 1
ATOM 561 N N . GLY A 1 73 ? -6.518 3.355 -4.562 1.00 95.44 73 GLY A N 1
ATOM 562 C CA . GLY A 1 73 ? -7.114 3.511 -3.245 1.00 95.44 73 GLY A CA 1
ATOM 563 C C . GLY A 1 73 ? -8.586 3.908 -3.316 1.00 95.44 73 GLY A C 1
ATOM 564 O O . GLY A 1 73 ? -8.961 4.858 -4.000 1.00 95.44 73 GLY A O 1
ATOM 565 N N . TYR A 1 74 ? -9.400 3.227 -2.518 1.00 95.00 74 TYR A N 1
ATOM 566 C CA . TYR A 1 74 ? -10.796 3.542 -2.235 1.00 95.00 74 TYR A CA 1
ATOM 567 C C . TYR A 1 74 ? -10.892 3.886 -0.754 1.00 95.00 74 TYR A C 1
ATOM 569 O O . TYR A 1 74 ? -11.166 3.034 0.098 1.00 95.00 74 TYR A O 1
ATOM 577 N N . ALA A 1 75 ? -10.559 5.137 -0.445 1.00 92.19 75 ALA A N 1
ATOM 578 C CA . ALA A 1 75 ? -10.515 5.615 0.924 1.00 92.19 75 ALA A CA 1
ATOM 579 C C . ALA A 1 75 ? -11.902 5.538 1.587 1.00 92.19 75 ALA A C 1
ATOM 581 O O . ALA A 1 75 ? -12.902 5.833 0.928 1.00 92.19 75 ALA A O 1
ATOM 582 N N . PRO A 1 76 ? -11.979 5.210 2.889 1.00 92.94 76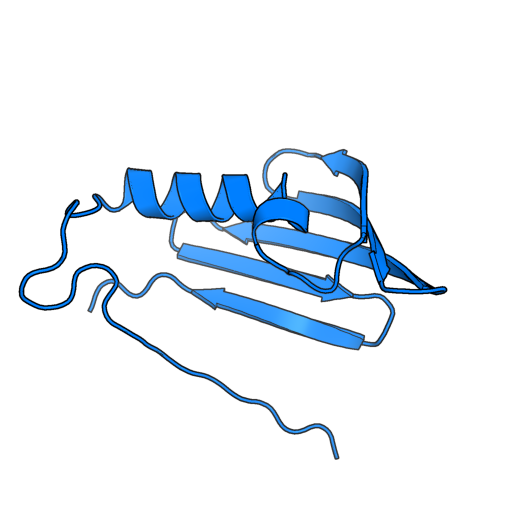 PRO A N 1
ATOM 583 C CA . PRO A 1 76 ? -10.891 4.812 3.795 1.00 92.94 76 PRO A CA 1
ATOM 584 C C . PRO A 1 76 ? -10.715 3.282 3.928 1.00 92.94 76 PRO A C 1
ATOM 586 O O . PRO A 1 76 ? -10.216 2.803 4.944 1.00 92.94 76 PRO A O 1
ATOM 589 N N . THR A 1 77 ? -11.161 2.497 2.943 1.00 93.69 77 THR A N 1
ATOM 590 C CA . THR A 1 77 ? -11.435 1.064 3.143 1.00 93.69 77 THR A CA 1
ATOM 591 C C . THR A 1 77 ? -10.465 0.137 2.421 1.00 93.69 77 THR A C 1
ATOM 593 O O . THR A 1 77 ? -10.028 -0.849 3.010 1.00 93.69 77 THR A O 1
ATOM 596 N N . ILE A 1 78 ? -10.137 0.403 1.153 1.00 96.38 78 ILE A N 1
ATOM 597 C CA . ILE A 1 78 ? -9.453 -0.579 0.296 1.00 96.38 78 ILE A CA 1
ATOM 598 C C . ILE A 1 78 ? -8.286 0.061 -0.449 1.00 96.38 78 ILE A C 1
ATOM 600 O O . ILE A 1 78 ? -8.370 1.202 -0.896 1.00 96.38 78 ILE A O 1
ATOM 604 N N . MET A 1 79 ? -7.203 -0.695 -0.615 1.00 96.38 79 MET A N 1
ATOM 605 C CA . MET A 1 79 ? -6.089 -0.349 -1.491 1.00 96.38 79 MET A CA 1
ATOM 606 C C . MET A 1 79 ? -5.655 -1.574 -2.292 1.00 96.38 79 MET A C 1
ATOM 608 O O . MET A 1 79 ? -5.248 -2.584 -1.713 1.00 96.38 79 MET A O 1
ATOM 612 N N . TYR A 1 80 ? -5.732 -1.460 -3.613 1.00 97.38 80 TYR A N 1
ATOM 613 C CA . TYR A 1 80 ? -5.245 -2.448 -4.566 1.00 97.38 80 TYR A CA 1
ATOM 614 C C . TYR A 1 80 ? -3.836 -2.085 -5.019 1.00 97.38 80 TYR A C 1
ATOM 616 O O . TYR A 1 80 ? -3.530 -0.908 -5.211 1.00 97.38 80 TYR A O 1
ATOM 624 N N . MET A 1 81 ? -2.990 -3.094 -5.195 1.00 96.88 81 MET A N 1
ATOM 625 C CA . MET A 1 81 ? -1.659 -2.977 -5.784 1.00 96.88 81 MET A CA 1
ATOM 626 C C . MET A 1 81 ? -1.436 -4.167 -6.714 1.00 96.88 81 MET A C 1
ATOM 628 O O . MET A 1 81 ? -1.639 -5.316 -6.316 1.00 96.88 81 MET A O 1
ATOM 632 N N . GLU A 1 82 ? -1.000 -3.897 -7.934 1.00 97.06 82 GLU A N 1
ATOM 633 C CA . GLU A 1 82 ? -0.692 -4.898 -8.945 1.00 97.06 82 GLU A CA 1
ATOM 634 C C . GLU A 1 82 ? 0.699 -4.639 -9.514 1.00 97.06 82 GLU A C 1
ATOM 636 O O . GLU A 1 82 ? 0.996 -3.550 -10.001 1.00 97.06 82 GLU A O 1
ATOM 641 N N . MET A 1 83 ? 1.569 -5.643 -9.431 1.00 95.19 83 MET A N 1
ATOM 642 C CA . MET A 1 83 ? 2.918 -5.588 -9.987 1.00 95.19 83 MET A CA 1
ATOM 643 C C . MET A 1 83 ? 2.951 -6.214 -11.380 1.00 95.19 83 MET A C 1
ATOM 645 O O . MET A 1 83 ? 2.252 -7.188 -11.649 1.00 95.19 83 MET A O 1
ATOM 649 N N . SER A 1 84 ? 3.870 -5.759 -12.231 1.00 96.19 84 SER A N 1
ATOM 650 C CA . SER A 1 84 ? 4.088 -6.302 -13.582 1.00 96.19 84 SER A CA 1
ATOM 651 C C . SER A 1 84 ? 4.466 -7.792 -13.624 1.00 96.19 84 SER A C 1
ATOM 653 O O . SER A 1 84 ? 4.438 -8.413 -14.683 1.00 96.19 84 SER A O 1
ATOM 655 N N . THR A 1 85 ? 4.803 -8.389 -12.479 1.00 92.06 85 THR A N 1
ATOM 656 C CA . THR A 1 85 ? 5.019 -9.835 -12.309 1.00 92.06 85 THR A CA 1
ATOM 657 C C . THR A 1 85 ? 3.719 -10.644 -12.244 1.00 92.06 85 THR A C 1
ATOM 659 O O . THR A 1 85 ? 3.773 -11.873 -12.233 1.00 92.06 85 THR A O 1
ATOM 662 N N . GLY A 1 86 ? 2.564 -9.976 -12.159 1.00 91.44 86 GLY A N 1
ATOM 663 C CA . GLY A 1 86 ? 1.257 -10.572 -11.883 1.00 91.44 86 GLY A CA 1
ATOM 664 C C . GLY A 1 86 ? 0.943 -10.727 -10.390 1.00 91.44 86 GLY A C 1
ATOM 665 O O . GLY A 1 86 ? -0.082 -11.311 -10.043 1.00 91.44 86 GLY A O 1
ATOM 666 N N . LEU A 1 87 ? 1.806 -10.238 -9.487 1.00 91.69 87 LEU A N 1
ATOM 667 C CA . LEU A 1 87 ? 1.504 -10.219 -8.054 1.00 91.69 87 LEU A CA 1
ATOM 668 C C . LEU A 1 87 ? 0.419 -9.177 -7.763 1.00 91.69 87 LEU A C 1
ATOM 670 O O . LEU A 1 87 ? 0.594 -8.000 -8.073 1.00 91.69 87 LEU A O 1
ATOM 674 N N . HIS A 1 88 ? -0.650 -9.608 -7.095 1.00 94.94 88 HIS A N 1
ATOM 675 C CA . HIS A 1 88 ? -1.719 -8.738 -6.621 1.00 94.94 88 HIS A CA 1
ATOM 676 C C . HIS A 1 88 ? -1.756 -8.714 -5.090 1.00 94.94 88 HIS A C 1
ATOM 678 O O . HIS A 1 88 ? -1.704 -9.762 -4.443 1.00 94.94 88 HIS A O 1
ATOM 684 N N . ILE A 1 89 ? -1.858 -7.519 -4.511 1.00 94.88 89 ILE A N 1
ATOM 685 C CA . ILE A 1 89 ? -1.971 -7.302 -3.069 1.00 94.88 89 ILE A CA 1
ATOM 686 C C . ILE A 1 89 ? -3.179 -6.406 -2.810 1.00 94.88 89 ILE A C 1
ATOM 688 O O . ILE A 1 89 ? -3.320 -5.342 -3.412 1.00 94.88 89 ILE A O 1
ATOM 692 N N . THR A 1 90 ? -4.012 -6.803 -1.853 1.00 96.50 90 THR A N 1
ATOM 693 C CA . THR A 1 90 ? -5.136 -5.994 -1.378 1.00 96.50 90 THR A CA 1
ATOM 694 C C . THR A 1 90 ? -4.978 -5.726 0.113 1.00 96.50 90 THR A C 1
ATOM 696 O O . THR A 1 90 ? -4.929 -6.662 0.911 1.00 96.50 90 THR A O 1
ATOM 699 N N . ASN A 1 91 ? -4.928 -4.453 0.505 1.00 95.31 91 ASN A N 1
ATOM 700 C CA . ASN A 1 91 ? -5.076 -4.061 1.906 1.00 95.31 91 ASN A CA 1
ATOM 701 C C . ASN A 1 91 ? -6.527 -3.635 2.141 1.00 95.31 91 ASN A C 1
ATOM 703 O O . ASN A 1 91 ? -7.045 -2.797 1.403 1.00 95.31 91 ASN A O 1
ATOM 707 N N . ILE A 1 92 ? -7.158 -4.185 3.178 1.00 95.69 92 ILE A N 1
ATOM 708 C CA . ILE A 1 92 ? -8.537 -3.870 3.562 1.00 95.69 92 ILE A CA 1
ATOM 709 C C . ILE A 1 92 ? -8.549 -3.445 5.029 1.00 95.69 92 ILE A C 1
ATOM 711 O O . ILE A 1 92 ? -8.025 -4.154 5.891 1.00 95.69 92 ILE A O 1
ATOM 715 N N . VAL A 1 93 ? -9.164 -2.299 5.312 1.00 94.88 93 VAL A N 1
ATOM 716 C CA . VAL A 1 93 ? -9.537 -1.890 6.668 1.00 94.88 93 VAL A CA 1
ATOM 717 C C . VAL A 1 93 ? -10.905 -2.493 6.972 1.00 94.88 93 VAL A C 1
ATOM 719 O O . VAL A 1 93 ? -11.899 -2.136 6.345 1.00 94.88 93 VAL A O 1
ATOM 722 N N . SER A 1 94 ? -10.945 -3.434 7.915 1.00 91.94 94 SER A N 1
ATOM 723 C CA . SER A 1 94 ? -12.199 -3.979 8.443 1.00 91.94 94 SER A CA 1
ATOM 724 C C . SER A 1 94 ? -12.656 -3.168 9.657 1.00 91.94 94 SER A C 1
ATOM 726 O O . SER A 1 94 ? -11.835 -2.840 10.515 1.00 91.94 94 SER A O 1
ATOM 728 N N . TYR A 1 95 ? -13.956 -2.883 9.738 1.00 86.75 95 TYR A N 1
ATOM 729 C CA . TYR A 1 95 ? -14.584 -2.107 10.819 1.00 86.75 95 TYR A CA 1
ATOM 730 C C . TYR A 1 95 ? -15.298 -2.979 11.866 1.00 86.75 95 TYR A C 1
ATOM 732 O O . TYR A 1 95 ? -15.921 -2.447 12.785 1.00 86.75 95 TYR A O 1
ATOM 740 N N . GLY A 1 96 ? -15.191 -4.307 11.744 1.00 70.88 96 GLY A N 1
ATOM 741 C CA . GLY A 1 96 ? -15.919 -5.281 12.561 1.00 70.88 96 GLY A CA 1
ATOM 742 C C . GLY A 1 96 ? -16.510 -6.378 11.701 1.00 70.88 96 GLY A C 1
ATOM 743 O O . GLY A 1 96 ? -17.325 -6.037 10.818 1.00 70.88 96 GLY A O 1
#

InterPro domains:
  IPR015075 Acetylaranotin biosynthesis cluster protein L [PF08982] (6-96)
  IPR023393 START-like domain superfamily [G3DSA:3.30.530.20] (3-96)

Sequence (96 aa):
MGHSFAITRPVNPSGALPVLREEQLWKGLEYKLRNPTAFVAMLSASKTIVDNGNKMTRELTMGPNTFTEESEGYAPTIMYMEMSTGLHITNIVSYG

Radius of gyration: 14.51 Å; chains: 1; bounding box: 35×34×39 Å

Organism: NCBI:txid1033252

Foldseek 3Di:
DDDDDDDDDDPAPPPDPPDDDLVRVQVVVVCCVVCVVVPDVQWPDKAWPDDPPQWTWIWTDGPPDIWIKIWGDDPPFWIWIAIPVRDIDMDGDDPD

pLDDT: mean 93.96, std 6.7, range [45.16, 98.06]